Protein AF-A0A1G2GZA2-F1 (afdb_monomer_lite)

Radius of gyration: 12.33 Å; chains: 1; bounding box: 28×24×40 Å

InterPro domains:
  IPR001497 Methylated-DNA-[protein]-cysteine S-methyltransferase, active site [PS00374] (54-60)
  IPR014048 Methylated-DNA-[protein]-cysteine S-methyltransferase, DNA binding [PF01035] (7-83)
  IPR014048 Methylated-DNA-[protein]-cysteine S-methyltransferase, DNA binding [TIGR00589] (6-83)
  IPR014048 Methylated-DNA-[protein]-cysteine S-methyltransferase, DNA binding [cd06445] (7-83)
  IPR036217 Methylated DNA-protein cysteine methyltransferase, DNA binding domain [SSF46767] (5-83)
  IPR036388 Winged helix-like DNA-binding domain superfamily [G3DSA:1.10.10.10] (5-85)

Secondary structure (DSSP, 8-state):
------HHHHHHHHHHTPPTT--EEHHHHHHHTT-TT-HHHHHHHHHT---TTS-GGGEE-TTS-----TT-HHHHHHHHHHHH--

Organism: NCBI:txid1802128

Structure (mmCIF, N/CA/C/O backbone):
data_AF-A0A1G2GZA2-F1
#
_entry.id   AF-A0A1G2GZA2-F1
#
loop_
_atom_site.group_PDB
_atom_site.id
_atom_site.type_symbol
_atom_site.label_atom_id
_atom_site.label_alt_id
_atom_site.label_comp_id
_atom_site.label_asym_id
_atom_site.label_entity_id
_atom_site.label_seq_id
_atom_site.pdbx_PDB_ins_code
_atom_site.Cartn_x
_atom_site.Cartn_y
_atom_site.Cartn_z
_atom_site.occupancy
_atom_site.B_iso_or_equiv
_atom_site.auth_seq_id
_atom_site.auth_comp_id
_atom_site.auth_asym_id
_atom_site.auth_atom_id
_atom_site.pdbx_PDB_model_num
ATOM 1 N N . MET A 1 1 ? -0.338 5.236 -26.959 1.00 43.84 1 MET A N 1
ATOM 2 C CA . MET A 1 1 ? -0.316 4.366 -25.758 1.00 43.84 1 MET A CA 1
ATOM 3 C C . MET A 1 1 ? 0.673 4.973 -24.764 1.00 43.84 1 MET A C 1
ATOM 5 O O . MET A 1 1 ? 1.837 5.101 -25.121 1.00 43.84 1 MET A O 1
ATOM 9 N N . LYS A 1 2 ? 0.239 5.482 -23.599 1.00 50.00 2 LYS A N 1
ATOM 10 C CA . LYS A 1 2 ? 1.160 6.148 -22.652 1.00 50.00 2 LYS A CA 1
ATOM 11 C C . LYS A 1 2 ? 2.152 5.119 -22.103 1.00 50.00 2 LYS A C 1
ATOM 13 O O . LYS A 1 2 ? 1.749 4.171 -21.437 1.00 50.00 2 LYS A O 1
ATOM 18 N N . LYS A 1 3 ? 3.436 5.318 -22.401 1.00 53.94 3 LYS A N 1
ATOM 19 C CA . LYS A 1 3 ? 4.564 4.584 -21.826 1.00 53.94 3 LYS A CA 1
ATOM 20 C C . LYS A 1 3 ? 4.514 4.789 -20.307 1.00 53.94 3 LYS A C 1
ATOM 22 O O . LYS A 1 3 ? 4.684 5.907 -19.828 1.00 53.94 3 LYS A O 1
ATOM 27 N N . LEU A 1 4 ? 4.176 3.753 -19.544 1.00 58.88 4 LEU A N 1
ATOM 28 C CA . LEU A 1 4 ? 4.335 3.787 -18.091 1.00 58.88 4 LEU A CA 1
ATOM 29 C C . LEU A 1 4 ? 5.823 3.621 -17.807 1.00 58.88 4 LEU A C 1
ATOM 31 O O . LEU A 1 4 ? 6.321 2.503 -17.723 1.00 58.88 4 LEU A O 1
ATOM 35 N N . ASP A 1 5 ? 6.535 4.743 -17.751 1.00 72.69 5 ASP A N 1
ATOM 36 C CA . ASP A 1 5 ? 7.996 4.783 -17.868 1.00 72.69 5 ASP A CA 1
ATOM 37 C C . ASP A 1 5 ? 8.760 4.092 -16.723 1.00 72.69 5 ASP A C 1
ATOM 39 O O . ASP A 1 5 ? 9.957 3.867 -16.847 1.00 72.69 5 ASP A O 1
ATOM 43 N N . THR A 1 6 ? 8.118 3.644 -15.637 1.00 92.19 6 THR A N 1
ATOM 44 C CA . THR A 1 6 ? 8.752 2.761 -14.638 1.00 92.19 6 THR A CA 1
ATOM 45 C C . THR A 1 6 ? 7.742 1.893 -13.874 1.00 92.19 6 THR A C 1
ATOM 47 O O . THR A 1 6 ? 6.565 2.235 -13.717 1.00 92.19 6 THR A O 1
ATOM 50 N N . PHE A 1 7 ? 8.225 0.798 -13.268 1.00 94.38 7 PHE A N 1
ATOM 51 C CA . PHE A 1 7 ? 7.439 0.013 -12.302 1.00 94.38 7 PHE A CA 1
ATOM 52 C C . PHE A 1 7 ? 6.939 0.873 -11.126 1.00 94.38 7 PHE A C 1
ATOM 54 O O . PHE A 1 7 ? 5.801 0.723 -10.693 1.00 94.38 7 PHE A O 1
ATOM 61 N N . LYS A 1 8 ? 7.749 1.833 -10.656 1.00 96.19 8 LYS A N 1
ATOM 62 C CA . LYS A 1 8 ? 7.368 2.789 -9.605 1.00 96.19 8 LYS A CA 1
ATOM 63 C C . LYS A 1 8 ? 6.128 3.604 -9.993 1.00 96.19 8 LYS A C 1
ATOM 65 O O . LYS A 1 8 ? 5.197 3.700 -9.200 1.00 96.19 8 LYS A O 1
ATOM 70 N N . GLN A 1 9 ? 6.100 4.163 -11.203 1.00 95.94 9 GLN A N 1
ATOM 71 C CA . GLN A 1 9 ? 4.945 4.924 -11.696 1.00 95.94 9 GLN A CA 1
ATOM 72 C C . GLN A 1 9 ? 3.698 4.044 -11.824 1.00 95.94 9 GLN A C 1
ATOM 74 O O . GLN A 1 9 ? 2.615 4.465 -11.427 1.00 95.94 9 GLN A O 1
ATOM 79 N N . SER A 1 10 ? 3.860 2.807 -12.300 1.00 96.88 10 SER A N 1
ATOM 80 C CA . SER A 1 10 ? 2.759 1.838 -12.387 1.00 96.88 10 SER A CA 1
ATOM 81 C C . SER A 1 10 ? 2.170 1.530 -11.006 1.00 96.88 10 SER A C 1
ATOM 83 O O . SER A 1 10 ? 0.956 1.565 -10.830 1.00 96.88 10 SER A O 1
ATOM 85 N N . VAL A 1 11 ? 3.022 1.327 -9.993 1.00 98.06 11 VAL A N 1
ATOM 86 C CA . VAL A 1 11 ? 2.592 1.156 -8.595 1.00 98.06 11 VAL A CA 1
ATOM 87 C C . VAL A 1 11 ? 1.817 2.378 -8.098 1.00 98.06 11 VAL A C 1
ATOM 89 O O . VAL A 1 11 ? 0.747 2.223 -7.517 1.00 98.06 11 VAL A O 1
ATOM 92 N N . PHE A 1 12 ? 2.317 3.591 -8.338 1.00 97.69 12 PHE A N 1
ATOM 93 C CA . PHE A 1 12 ? 1.643 4.812 -7.893 1.00 97.69 12 PHE A CA 1
ATOM 94 C C . PHE A 1 12 ? 0.278 5.011 -8.547 1.00 97.69 12 PHE A C 1
ATOM 96 O O . PHE A 1 12 ? -0.657 5.395 -7.849 1.00 97.69 12 PHE A O 1
ATOM 103 N N . LEU A 1 13 ? 0.130 4.710 -9.839 1.00 97.44 13 LEU A N 1
ATOM 104 C CA . LEU A 1 13 ? -1.172 4.788 -10.504 1.00 97.44 13 LEU A CA 1
ATOM 105 C C . LEU A 1 13 ? -2.188 3.821 -9.904 1.00 97.44 13 LEU A C 1
ATOM 107 O O . LEU A 1 13 ? -3.315 4.227 -9.630 1.00 97.44 13 LEU A O 1
ATOM 111 N N . VAL A 1 14 ? -1.784 2.574 -9.651 1.00 98.12 14 VAL A N 1
ATOM 112 C CA . VAL A 1 14 ? -2.660 1.587 -9.009 1.00 98.12 14 VAL A CA 1
ATOM 113 C C . VAL A 1 14 ? -3.078 2.064 -7.620 1.00 98.12 14 VAL A C 1
ATOM 115 O O . VAL A 1 14 ? -4.261 2.046 -7.296 1.00 98.12 14 VAL A O 1
ATOM 118 N N . VAL A 1 15 ? -2.124 2.520 -6.803 1.00 98.25 15 VAL A N 1
ATOM 119 C CA . VAL A 1 15 ? -2.402 2.924 -5.417 1.00 98.25 15 VAL A CA 1
ATOM 120 C C . VAL A 1 15 ? -3.251 4.192 -5.349 1.00 98.25 15 VAL A C 1
ATOM 122 O O . VAL A 1 15 ? -4.148 4.271 -4.516 1.00 98.25 15 VAL A O 1
ATOM 125 N N . ARG A 1 16 ? -3.038 5.155 -6.252 1.00 98.12 16 ARG A N 1
ATOM 126 C CA . ARG A 1 16 ? -3.862 6.370 -6.355 1.00 98.12 16 ARG A CA 1
ATOM 127 C C . ARG A 1 16 ? -5.333 6.060 -6.649 1.00 98.12 16 ARG A C 1
ATOM 129 O O . ARG A 1 16 ? -6.199 6.818 -6.231 1.00 98.12 16 ARG A O 1
ATOM 136 N N . GLY A 1 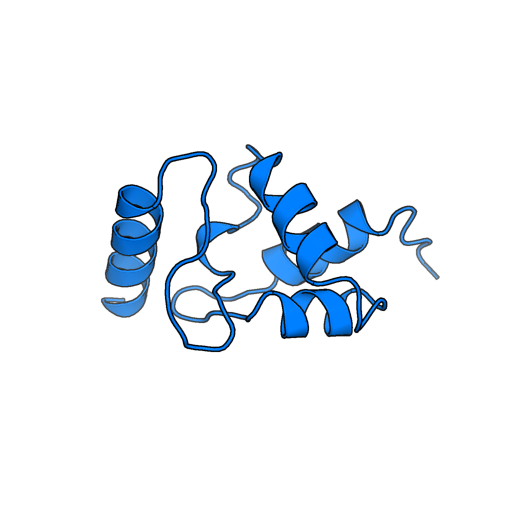17 ? -5.612 4.955 -7.339 1.00 97.75 17 GLY A N 1
ATOM 137 C CA . GLY A 1 17 ? -6.968 4.526 -7.675 1.00 97.75 17 GLY A CA 1
ATOM 138 C C . GLY A 1 17 ? -7.718 3.787 -6.563 1.00 97.75 17 GLY A C 1
ATOM 139 O O . GLY A 1 17 ? -8.879 3.451 -6.768 1.00 97.75 17 GLY A O 1
ATOM 140 N N . ILE A 1 18 ? -7.096 3.500 -5.411 1.00 97.88 18 ILE A N 1
ATOM 141 C CA . ILE A 1 18 ? -7.761 2.773 -4.319 1.00 97.88 18 ILE A CA 1
ATOM 142 C C . ILE A 1 18 ? -8.748 3.719 -3.612 1.00 97.88 18 ILE A C 1
ATOM 144 O O . ILE A 1 18 ? -8.288 4.704 -3.027 1.00 97.88 18 ILE A O 1
ATOM 148 N N . PRO A 1 19 ? -10.070 3.446 -3.613 1.00 97.00 19 PRO A N 1
ATOM 149 C CA . PRO A 1 19 ? -11.058 4.295 -2.944 1.00 97.00 19 PRO A CA 1
ATOM 150 C C . PRO A 1 19 ? -10.868 4.348 -1.422 1.00 97.00 19 PRO A C 1
ATOM 152 O O . PRO A 1 19 ? -10.267 3.450 -0.832 1.00 97.00 19 PRO A O 1
ATOM 155 N N . SER A 1 20 ? -11.417 5.384 -0.781 1.00 97.12 20 SER A N 1
ATOM 156 C CA . SER A 1 20 ? -11.504 5.447 0.686 1.00 97.12 20 SER A CA 1
ATOM 157 C C . SER A 1 20 ? -12.266 4.242 1.238 1.00 97.12 20 SER A C 1
ATOM 159 O O . SER A 1 20 ? -13.226 3.782 0.619 1.00 97.12 20 SER A O 1
ATOM 161 N N . GLY A 1 21 ? -11.809 3.699 2.368 1.00 96.31 21 GLY A N 1
ATOM 162 C CA . GLY A 1 21 ? -12.439 2.542 3.017 1.00 96.31 21 GLY A CA 1
ATOM 163 C C . GLY A 1 21 ? -12.208 1.213 2.286 1.00 96.31 21 GLY A C 1
ATOM 164 O O . GLY A 1 21 ? -12.721 0.174 2.702 1.00 96.31 21 GLY A O 1
ATOM 165 N N . LYS A 1 22 ? -11.423 1.211 1.200 1.00 96.88 22 LYS A N 1
ATOM 166 C CA . LYS A 1 22 ? -10.992 0.007 0.481 1.00 96.88 22 LYS A CA 1
ATOM 167 C C . LYS A 1 22 ? -9.486 -0.170 0.600 1.00 96.88 22 LYS A C 1
ATOM 169 O O . LYS A 1 22 ? -8.728 0.785 0.754 1.00 96.88 22 LYS A O 1
ATOM 174 N N . THR A 1 23 ? -9.047 -1.417 0.497 1.00 97.62 23 THR A N 1
ATOM 175 C CA . THR A 1 23 ? -7.632 -1.775 0.542 1.00 97.62 23 THR A CA 1
ATOM 176 C C . THR A 1 23 ? -7.284 -2.719 -0.597 1.00 97.62 23 THR A C 1
ATOM 178 O O . THR A 1 23 ? -8.148 -3.391 -1.155 1.00 97.62 23 THR A O 1
ATOM 181 N N . LEU A 1 24 ? -5.999 -2.749 -0.944 1.00 98.38 24 LEU A N 1
ATOM 182 C CA . LEU A 1 24 ? -5.406 -3.784 -1.784 1.00 98.38 24 LEU A CA 1
ATOM 183 C C . LEU A 1 24 ? -4.218 -4.394 -1.054 1.00 98.38 24 LEU A C 1
ATOM 185 O O . LEU A 1 24 ? -3.527 -3.730 -0.283 1.00 98.38 24 LEU A O 1
ATOM 189 N N . THR A 1 25 ? -3.915 -5.648 -1.336 1.00 98.56 25 THR A N 1
ATOM 190 C CA . THR A 1 25 ? -2.694 -6.281 -0.847 1.00 98.56 25 THR A CA 1
ATOM 191 C C . THR A 1 25 ? -1.477 -5.870 -1.683 1.00 98.56 25 THR A C 1
ATOM 193 O O . THR A 1 25 ? -1.585 -5.495 -2.852 1.00 98.56 25 THR A O 1
ATOM 196 N N . TYR A 1 26 ? -0.265 -6.002 -1.135 1.00 98.38 26 TYR A N 1
ATOM 197 C CA . TYR A 1 26 ? 0.961 -5.792 -1.926 1.00 98.38 26 TYR A CA 1
ATOM 198 C C . TYR A 1 26 ? 1.031 -6.681 -3.182 1.00 98.38 26 TYR A C 1
ATOM 200 O O . TYR A 1 26 ? 1.552 -6.248 -4.211 1.00 98.38 26 TYR A O 1
ATOM 208 N N . LYS A 1 27 ? 0.502 -7.913 -3.109 1.00 98.19 27 LYS A N 1
ATOM 209 C CA . LYS A 1 27 ? 0.419 -8.850 -4.245 1.00 98.19 27 LYS A CA 1
ATOM 210 C C . LYS A 1 27 ? -0.513 -8.321 -5.329 1.00 98.19 27 LYS A C 1
ATOM 212 O O . LYS A 1 27 ? -0.154 -8.272 -6.499 1.00 98.19 27 LYS A O 1
ATOM 217 N N . GLU A 1 28 ? -1.680 -7.861 -4.914 1.00 98.62 28 GLU A N 1
ATOM 218 C CA . GLU A 1 28 ? -2.689 -7.265 -5.778 1.00 98.62 28 GLU A CA 1
ATOM 219 C C . GLU A 1 28 ? -2.218 -6.001 -6.492 1.00 98.62 28 GLU A C 1
ATOM 221 O O . GLU A 1 28 ? -2.519 -5.814 -7.671 1.00 98.62 28 GLU A O 1
ATOM 226 N N . VAL A 1 29 ? -1.464 -5.144 -5.800 1.00 98.56 29 VAL A N 1
ATOM 227 C CA . VAL A 1 29 ? -0.851 -3.964 -6.416 1.00 98.56 29 VAL A CA 1
ATOM 228 C C . VAL A 1 29 ? 0.207 -4.380 -7.436 1.00 98.56 29 VAL A C 1
ATOM 230 O O . VAL A 1 29 ? 0.233 -3.834 -8.533 1.00 98.56 29 VAL A O 1
ATOM 233 N N . ALA A 1 30 ? 1.050 -5.365 -7.114 1.00 98.38 30 ALA A N 1
ATOM 234 C CA . ALA A 1 30 ? 2.085 -5.858 -8.023 1.00 98.38 30 ALA A CA 1
ATOM 235 C C . ALA A 1 30 ? 1.487 -6.452 -9.310 1.00 98.38 30 ALA A C 1
ATOM 237 O O . ALA A 1 30 ? 1.960 -6.157 -10.408 1.00 98.38 30 ALA A O 1
ATOM 238 N N . TRP A 1 31 ? 0.410 -7.232 -9.173 1.00 98.25 31 TRP A N 1
ATOM 239 C CA . TRP A 1 31 ? -0.341 -7.798 -10.293 1.00 98.25 31 TRP A CA 1
ATOM 240 C C . TRP A 1 31 ? -0.944 -6.703 -11.181 1.00 98.25 31 TRP A C 1
ATOM 242 O O . TRP A 1 31 ? -0.660 -6.669 -12.375 1.00 98.25 31 TRP A O 1
ATOM 252 N N . ARG A 1 32 ? -1.671 -5.739 -10.594 1.00 98.12 32 ARG A N 1
ATOM 253 C CA . ARG A 1 32 ? -2.261 -4.606 -11.335 1.00 98.12 32 ARG A CA 1
ATOM 254 C C . ARG A 1 32 ? -1.206 -3.687 -11.967 1.00 98.12 32 ARG A C 1
ATOM 256 O O . ARG A 1 32 ? -1.465 -3.081 -12.998 1.00 98.12 32 ARG A O 1
ATOM 263 N N . ALA A 1 33 ? -0.013 -3.602 -11.379 1.00 97.25 33 ALA A N 1
ATOM 264 C CA . ALA A 1 33 ? 1.122 -2.841 -11.904 1.00 97.25 33 ALA A CA 1
ATOM 265 C C . ALA A 1 33 ? 1.935 -3.603 -12.976 1.00 97.25 33 ALA A C 1
ATOM 267 O O . ALA A 1 33 ? 3.020 -3.156 -13.352 1.00 97.25 33 ALA A O 1
ATOM 268 N N . GLY A 1 34 ? 1.453 -4.762 -13.443 1.00 96.31 34 GLY A N 1
ATOM 269 C CA . GLY A 1 34 ? 2.062 -5.528 -14.534 1.00 96.31 34 GLY A CA 1
ATOM 270 C C . GLY A 1 34 ? 3.279 -6.368 -14.138 1.00 96.31 34 GLY A C 1
ATOM 271 O O . GLY A 1 34 ? 3.976 -6.879 -15.010 1.00 96.31 34 GLY A O 1
ATOM 272 N N . ARG A 1 35 ? 3.565 -6.529 -12.837 1.00 96.44 35 ARG A N 1
ATOM 273 C CA . ARG A 1 35 ? 4.640 -7.408 -12.337 1.00 96.44 35 ARG A CA 1
ATOM 274 C C . ARG A 1 35 ? 4.144 -8.250 -11.154 1.00 96.44 35 ARG A C 1
ATOM 276 O O . ARG A 1 35 ? 4.489 -7.942 -10.012 1.00 96.44 35 ARG A O 1
ATOM 283 N N . PRO A 1 36 ? 3.375 -9.328 -11.395 1.00 96.69 36 PRO A N 1
ATOM 284 C CA . PRO A 1 36 ? 2.705 -10.117 -10.351 1.00 96.69 36 PRO A CA 1
ATOM 285 C C . PRO A 1 36 ? 3.601 -10.597 -9.202 1.00 96.69 36 PRO A C 1
ATOM 287 O O . PRO A 1 36 ? 3.153 -10.666 -8.061 1.00 96.69 36 PRO A O 1
ATOM 290 N N . PHE A 1 37 ? 4.879 -10.870 -9.476 1.00 97.19 37 PHE A N 1
ATOM 291 C CA . PHE A 1 37 ? 5.831 -11.388 -8.489 1.00 97.19 37 PHE A CA 1
ATOM 292 C C . PHE A 1 37 ? 6.611 -10.305 -7.718 1.00 97.19 37 PHE A C 1
ATOM 294 O O . PHE A 1 37 ? 7.446 -10.607 -6.869 1.00 97.19 37 PHE A O 1
ATOM 301 N N . ALA A 1 38 ? 6.337 -9.023 -7.976 1.00 97.75 38 ALA A N 1
ATOM 302 C CA . ALA A 1 38 ? 7.108 -7.899 -7.446 1.00 97.75 38 ALA A CA 1
ATOM 303 C C . ALA A 1 38 ? 6.536 -7.286 -6.147 1.00 97.75 38 ALA A C 1
ATOM 305 O O . ALA A 1 38 ? 6.814 -6.128 -5.840 1.00 97.75 38 ALA A O 1
ATOM 306 N N . TRP A 1 39 ? 5.760 -8.025 -5.344 1.00 97.56 39 TRP A N 1
ATOM 307 C CA . TRP A 1 39 ? 5.093 -7.489 -4.137 1.00 97.56 39 TRP A CA 1
ATOM 308 C C . TRP A 1 39 ? 6.058 -6.926 -3.082 1.00 97.56 39 TRP A C 1
ATOM 310 O O . TRP A 1 39 ? 5.758 -5.917 -2.444 1.00 97.56 39 TRP A O 1
ATOM 320 N N . ARG A 1 40 ? 7.251 -7.518 -2.919 1.00 97.31 40 ARG A N 1
ATOM 321 C CA . ARG A 1 40 ? 8.299 -6.951 -2.046 1.00 97.31 40 ARG A CA 1
ATOM 322 C C . ARG A 1 40 ? 8.799 -5.606 -2.582 1.00 97.31 40 ARG A C 1
ATOM 324 O O . ARG A 1 40 ? 8.978 -4.664 -1.814 1.00 97.31 40 ARG A O 1
ATOM 331 N N . ALA A 1 41 ? 8.960 -5.490 -3.901 1.00 97.81 41 ALA A N 1
ATOM 332 C CA . ALA A 1 41 ? 9.363 -4.244 -4.545 1.00 97.81 41 ALA A CA 1
ATOM 333 C C . ALA A 1 41 ? 8.278 -3.159 -4.434 1.00 97.81 41 ALA A C 1
ATOM 335 O O . ALA A 1 41 ? 8.622 -1.998 -4.227 1.00 97.81 41 ALA A O 1
ATOM 336 N N . VAL A 1 42 ? 6.987 -3.521 -4.473 1.00 98.19 42 VAL A N 1
ATOM 337 C CA . VAL A 1 42 ? 5.886 -2.595 -4.140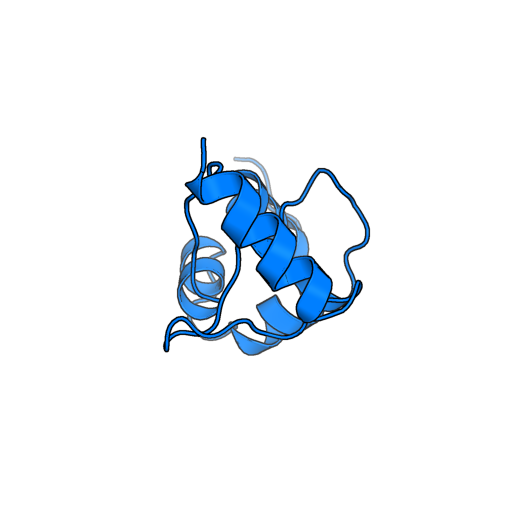 1.00 98.19 42 VAL A CA 1
ATOM 338 C C . VAL A 1 42 ? 6.077 -2.027 -2.734 1.00 98.19 42 VAL A C 1
ATOM 340 O O . VAL A 1 42 ? 6.055 -0.811 -2.563 1.00 98.19 42 VAL A O 1
ATOM 343 N N . GLY A 1 43 ? 6.326 -2.881 -1.735 1.00 97.31 43 GLY A N 1
ATOM 344 C CA . GLY A 1 43 ? 6.603 -2.440 -0.365 1.00 97.31 43 GLY A CA 1
ATOM 345 C C . GLY A 1 43 ? 7.747 -1.425 -0.289 1.00 97.31 43 GLY A C 1
ATOM 346 O O . GLY A 1 43 ? 7.589 -0.369 0.320 1.00 97.31 43 GLY A O 1
ATOM 347 N N . ASN A 1 44 ? 8.855 -1.690 -0.984 1.00 97.12 44 ASN A N 1
ATOM 348 C CA . ASN A 1 44 ? 10.005 -0.783 -1.044 1.00 97.12 44 ASN A CA 1
ATOM 349 C C . ASN A 1 44 ? 9.679 0.560 -1.715 1.00 97.12 44 ASN A C 1
ATOM 351 O O . ASN A 1 44 ? 10.135 1.603 -1.247 1.00 97.12 44 ASN A O 1
ATOM 355 N N . VAL A 1 45 ? 8.895 0.546 -2.797 1.00 97.19 45 VAL A N 1
ATOM 356 C CA . VAL A 1 45 ? 8.433 1.763 -3.482 1.00 97.19 45 VAL A CA 1
ATOM 357 C C . VAL A 1 45 ? 7.569 2.609 -2.546 1.00 97.19 45 VAL A C 1
ATOM 359 O O . VAL A 1 45 ? 7.819 3.805 -2.400 1.00 97.19 45 VAL A O 1
ATOM 362 N N . LEU A 1 46 ? 6.588 1.995 -1.878 1.00 97.25 46 LEU A N 1
ATOM 363 C CA . LEU A 1 46 ? 5.654 2.706 -1.001 1.00 97.25 46 LEU A CA 1
ATOM 364 C C . LEU A 1 46 ? 6.324 3.207 0.284 1.00 97.25 46 LEU A C 1
ATOM 366 O O . LEU A 1 46 ? 5.994 4.294 0.750 1.00 97.25 46 LEU A O 1
ATOM 370 N N . ASN A 1 47 ? 7.302 2.473 0.825 1.00 96.38 47 ASN A N 1
ATOM 371 C CA . ASN A 1 47 ? 8.052 2.901 2.009 1.00 96.38 47 ASN A CA 1
ATOM 372 C C . ASN A 1 47 ? 8.913 4.153 1.757 1.00 96.38 47 ASN A C 1
ATOM 374 O O . ASN A 1 47 ? 9.250 4.871 2.689 1.00 96.38 47 ASN A O 1
ATOM 378 N N . LYS A 1 48 ? 9.258 4.440 0.499 1.00 95.69 48 LYS A N 1
ATOM 379 C CA . LYS A 1 48 ? 10.024 5.635 0.111 1.00 95.69 48 LYS A CA 1
ATOM 380 C C . LYS A 1 48 ? 9.134 6.794 -0.352 1.00 95.69 48 LYS A C 1
ATOM 382 O O . LYS A 1 48 ? 9.656 7.813 -0.793 1.00 95.69 48 LYS A O 1
ATOM 387 N N . ASN A 1 49 ? 7.807 6.647 -0.302 1.00 94.75 49 ASN A N 1
ATOM 388 C CA . ASN A 1 49 ? 6.885 7.631 -0.861 1.00 94.75 49 ASN A CA 1
ATOM 389 C C . ASN A 1 49 ? 6.255 8.547 0.199 1.00 94.75 49 ASN A C 1
ATOM 391 O O . ASN A 1 49 ? 5.420 8.111 0.994 1.00 94.75 49 ASN A O 1
ATOM 395 N N . TYR A 1 50 ? 6.596 9.835 0.154 1.00 94.81 50 TYR A N 1
ATOM 396 C CA . TYR A 1 50 ? 6.040 10.865 1.039 1.00 94.81 50 TYR A CA 1
ATOM 397 C C . TYR A 1 50 ? 4.963 11.737 0.377 1.00 94.81 50 TYR A C 1
ATOM 399 O O . TYR A 1 50 ? 4.378 12.572 1.059 1.00 94.81 50 TYR A O 1
ATOM 407 N N . ASP A 1 51 ? 4.633 11.509 -0.897 1.00 95.56 51 ASP A N 1
ATOM 408 C CA . ASP A 1 51 ? 3.529 12.202 -1.572 1.00 95.56 51 ASP A CA 1
ATOM 409 C C . ASP A 1 51 ? 2.178 11.844 -0.908 1.00 95.56 51 ASP A C 1
ATOM 411 O O . ASP A 1 51 ? 1.814 10.660 -0.903 1.00 95.56 51 ASP A O 1
ATOM 415 N N . PRO A 1 52 ? 1.438 12.815 -0.331 1.00 92.00 52 PRO A N 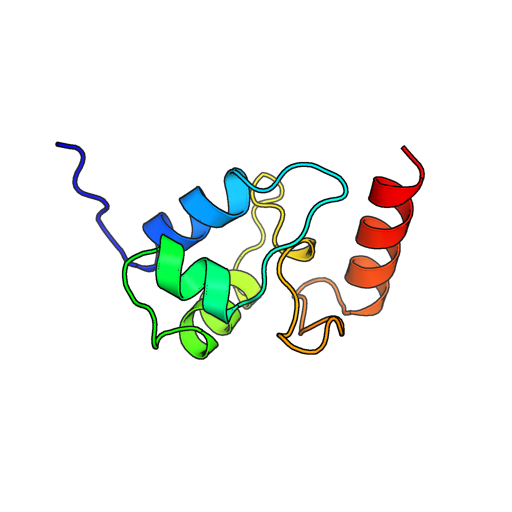1
ATOM 416 C CA . PRO A 1 52 ? 0.144 12.571 0.305 1.00 92.00 52 PRO A CA 1
ATOM 417 C C . PRO A 1 52 ? -0.973 12.224 -0.691 1.00 92.00 52 PRO A C 1
ATOM 419 O O . PRO A 1 52 ? -1.971 11.632 -0.287 1.00 92.00 52 PRO A O 1
ATOM 422 N N . ALA A 1 53 ? -0.815 12.528 -1.985 1.00 95.19 53 ALA A N 1
ATOM 423 C CA . ALA A 1 53 ? -1.797 12.188 -3.017 1.00 95.19 53 ALA A CA 1
ATOM 424 C C . ALA A 1 53 ? -1.799 10.691 -3.381 1.00 95.19 53 ALA A C 1
ATOM 426 O O . ALA A 1 53 ? -2.655 10.229 -4.139 1.00 95.19 53 ALA A O 1
ATOM 427 N N . ILE A 1 54 ? -0.830 9.922 -2.877 1.00 97.69 54 ILE A N 1
ATOM 428 C CA . ILE A 1 54 ? -0.777 8.468 -3.027 1.00 97.69 54 ILE A CA 1
ATOM 429 C C . ILE A 1 54 ? -1.156 7.836 -1.678 1.00 97.69 54 ILE A C 1
ATOM 431 O O . ILE A 1 54 ? -0.354 7.887 -0.741 1.00 97.69 54 ILE A O 1
ATOM 435 N N . PRO A 1 55 ? -2.333 7.194 -1.556 1.00 97.31 55 PRO A N 1
ATOM 436 C CA . PRO A 1 55 ? -2.823 6.645 -0.292 1.00 97.31 55 PRO A CA 1
ATOM 437 C C . PRO A 1 55 ? -2.126 5.316 0.067 1.00 97.31 55 PRO A C 1
ATOM 439 O O . PRO A 1 55 ? -2.729 4.245 0.109 1.00 97.31 55 PRO A O 1
ATOM 442 N N . CYS A 1 56 ? -0.817 5.365 0.335 1.00 97.62 56 CYS A N 1
ATOM 443 C CA . CYS A 1 56 ? 0.026 4.205 0.652 1.00 97.62 56 CYS A CA 1
ATOM 444 C C . CYS A 1 56 ? -0.454 3.407 1.883 1.00 97.62 56 CYS A C 1
ATOM 446 O O . CYS A 1 56 ? -0.130 2.223 2.027 1.00 97.62 56 CYS A O 1
ATOM 448 N N . HIS A 1 57 ? -1.202 4.038 2.795 1.00 97.38 57 HIS A N 1
ATOM 449 C CA . HIS A 1 57 ? -1.797 3.377 3.958 1.00 97.38 57 HIS A CA 1
ATOM 450 C C . HIS A 1 57 ? -2.885 2.365 3.573 1.00 97.38 57 HIS A C 1
ATOM 452 O O . HIS A 1 57 ? -3.097 1.424 4.332 1.00 97.38 57 HIS A O 1
ATOM 458 N N . ARG A 1 58 ? -3.480 2.470 2.377 1.00 98.00 58 ARG A N 1
ATOM 459 C CA . ARG A 1 58 ? -4.488 1.527 1.856 1.00 98.00 58 ARG A CA 1
ATOM 460 C C . ARG A 1 58 ? -3.908 0.223 1.296 1.00 98.00 58 ARG A C 1
ATOM 462 O O . ARG A 1 58 ? -4.660 -0.654 0.878 1.00 98.00 58 ARG A O 1
ATOM 469 N N . VAL A 1 59 ? -2.581 0.058 1.295 1.00 98.31 59 VAL A N 1
ATOM 470 C CA . VAL A 1 59 ? -1.925 -1.182 0.844 1.00 98.31 59 VAL A CA 1
ATOM 471 C C . VAL A 1 59 ? -1.527 -2.056 2.032 1.00 98.31 59 VAL A C 1
ATOM 473 O O . VAL A 1 59 ? -0.706 -1.643 2.852 1.00 98.31 59 VAL A O 1
ATOM 476 N N . VAL A 1 60 ? -2.069 -3.268 2.139 1.00 97.94 60 VAL A N 1
ATOM 477 C CA . VAL A 1 60 ? -1.927 -4.150 3.317 1.00 97.94 60 VAL A CA 1
ATOM 478 C C . VAL A 1 60 ? -1.265 -5.494 2.989 1.00 97.94 60 VAL A C 1
ATOM 480 O O . VAL A 1 60 ? -0.973 -5.808 1.831 1.00 97.94 60 VAL A O 1
ATOM 483 N N . ARG A 1 61 ? -0.948 -6.290 4.018 1.00 97.62 61 ARG A N 1
ATOM 484 C CA . ARG A 1 61 ? -0.471 -7.668 3.826 1.00 97.62 61 ARG A CA 1
ATOM 485 C C . ARG A 1 61 ? -1.621 -8.573 3.375 1.00 97.62 61 ARG A C 1
ATOM 487 O O . ARG A 1 61 ? -2.787 -8.248 3.557 1.00 97.62 61 ARG A O 1
ATOM 494 N N . SER A 1 62 ? -1.285 -9.717 2.778 1.00 96.69 62 SER A N 1
ATOM 495 C CA . SER A 1 62 ? -2.282 -10.686 2.295 1.00 96.69 62 SER A CA 1
ATOM 496 C C . SER A 1 62 ? -3.108 -11.343 3.403 1.00 96.69 62 SER A C 1
ATOM 498 O O . SER A 1 62 ? -4.162 -11.883 3.107 1.00 96.69 62 SER A O 1
ATOM 500 N N . ASP A 1 63 ? -2.645 -11.289 4.650 1.00 95.25 63 ASP A N 1
ATOM 501 C CA . ASP A 1 63 ? -3.367 -11.746 5.845 1.00 95.25 63 ASP A CA 1
ATOM 502 C C . ASP A 1 63 ? -4.283 -10.656 6.444 1.00 95.25 63 ASP A C 1
ATOM 504 O O . ASP A 1 63 ? -4.835 -10.833 7.525 1.00 95.25 63 ASP A O 1
ATOM 508 N N . GLY A 1 64 ? -4.409 -9.499 5.782 1.00 90.31 64 GLY A N 1
ATOM 509 C CA . GLY A 1 64 ? -5.192 -8.354 6.254 1.00 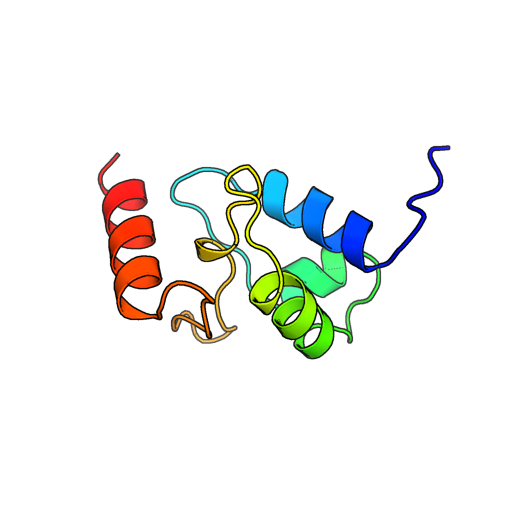90.31 64 GLY A CA 1
ATOM 510 C C . GLY A 1 64 ? -4.487 -7.486 7.301 1.00 90.31 64 GLY A C 1
ATOM 511 O O . GLY A 1 64 ? -4.969 -6.398 7.619 1.00 90.31 64 GLY A O 1
ATOM 512 N N . SER A 1 65 ? -3.320 -7.890 7.809 1.00 94.00 65 SER A N 1
ATOM 513 C CA . SER A 1 65 ? -2.567 -7.092 8.776 1.00 94.00 65 SER A CA 1
ATOM 514 C C . SER A 1 65 ? -1.892 -5.876 8.124 1.00 94.00 65 SER A C 1
ATOM 516 O O . SER A 1 65 ? -1.541 -5.851 6.935 1.00 94.00 65 SER A O 1
ATOM 518 N N . VAL A 1 66 ? -1.657 -4.825 8.917 1.00 93.88 66 VAL A N 1
ATOM 519 C CA . VAL A 1 66 ? -0.970 -3.628 8.418 1.00 93.88 66 VAL A CA 1
ATOM 520 C C . VAL A 1 66 ? 0.519 -3.892 8.200 1.00 93.88 66 VAL A C 1
ATOM 522 O O . VAL A 1 66 ? 1.248 -4.276 9.113 1.00 93.88 66 VAL A O 1
ATOM 525 N N . GLY A 1 67 ? 0.984 -3.646 6.975 1.00 90.00 67 GLY A N 1
ATOM 526 C CA . GLY A 1 67 ? 2.405 -3.613 6.627 1.00 90.00 67 GLY A CA 1
ATOM 527 C C . GLY A 1 67 ? 3.154 -2.417 7.221 1.00 90.00 67 GLY A C 1
ATOM 528 O O . GLY A 1 67 ? 2.580 -1.579 7.918 1.00 90.00 67 GLY A O 1
ATOM 529 N N . GLY A 1 68 ? 4.438 -2.305 6.875 1.00 89.62 68 GLY A N 1
ATOM 530 C CA . GLY A 1 68 ? 5.225 -1.106 7.163 1.00 89.62 68 GLY A CA 1
ATOM 531 C C . GLY A 1 68 ? 4.601 0.154 6.551 1.00 89.62 68 GLY A C 1
ATOM 532 O O . GLY A 1 68 ? 3.915 0.099 5.521 1.00 89.62 68 GLY A O 1
ATOM 533 N N . TYR A 1 69 ?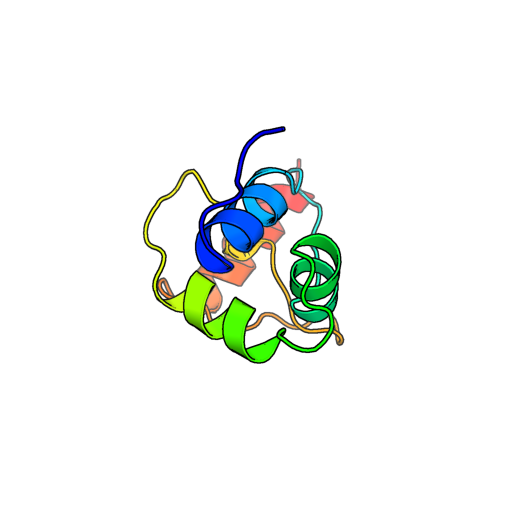 4.831 1.286 7.210 1.00 94.62 69 TYR A N 1
ATOM 534 C CA . TYR A 1 69 ? 4.440 2.607 6.736 1.00 94.62 69 TYR A CA 1
ATOM 535 C C . TYR A 1 69 ? 5.504 3.612 7.151 1.00 94.62 69 TYR A C 1
ATOM 537 O O . TYR A 1 69 ? 5.921 3.618 8.307 1.00 94.62 69 TYR A O 1
ATOM 545 N N . ASN A 1 70 ? 5.916 4.473 6.227 1.00 92.06 70 ASN A N 1
ATOM 546 C CA . ASN A 1 70 ? 6.989 5.442 6.455 1.00 92.06 70 ASN A CA 1
ATOM 547 C C . ASN A 1 70 ? 6.642 6.542 7.467 1.00 92.06 70 ASN A C 1
ATOM 549 O O . ASN A 1 70 ? 7.529 7.254 7.921 1.00 92.06 70 ASN A O 1
ATOM 553 N N . ARG A 1 71 ? 5.362 6.658 7.834 1.00 93.38 71 ARG A N 1
ATOM 554 C CA . ARG A 1 71 ? 4.868 7.522 8.916 1.00 93.38 71 ARG A CA 1
ATOM 555 C C . ARG A 1 71 ? 4.495 6.731 10.180 1.00 93.38 71 ARG A C 1
ATOM 557 O O . ARG A 1 71 ? 3.839 7.261 11.063 1.00 93.38 71 ARG A O 1
ATOM 564 N N . GLY A 1 72 ? 4.875 5.455 10.260 1.00 94.62 72 GLY A N 1
ATOM 565 C CA . GLY A 1 72 ? 4.600 4.574 11.397 1.00 94.62 72 GLY A CA 1
ATOM 566 C C . GLY A 1 72 ? 3.326 3.735 11.246 1.00 94.62 72 GLY A C 1
ATOM 567 O O . GLY A 1 72 ? 2.301 4.172 10.723 1.00 94.62 72 GLY A O 1
ATOM 568 N N . SER A 1 73 ? 3.371 2.490 11.724 1.00 93.44 73 SER A N 1
ATOM 569 C CA . SER A 1 73 ? 2.259 1.532 11.609 1.00 93.44 73 SER A CA 1
ATOM 570 C C . SER A 1 73 ? 1.011 1.948 12.400 1.00 93.44 73 SER A C 1
ATOM 572 O O . SER A 1 73 ? -0.103 1.671 11.956 1.00 93.44 73 SER A O 1
ATOM 574 N N . ALA A 1 74 ? 1.171 2.649 13.527 1.00 94.81 74 ALA A N 1
ATOM 575 C CA . ALA A 1 74 ? 0.057 3.187 14.312 1.00 94.81 74 ALA A CA 1
ATOM 576 C C . ALA A 1 74 ? -0.757 4.221 13.516 1.00 94.81 74 ALA A C 1
ATOM 578 O O . ALA A 1 74 ? -1.984 4.140 13.470 1.00 94.81 74 ALA A O 1
ATOM 579 N N . VAL A 1 75 ? -0.074 5.124 12.803 1.00 95.50 75 VAL A N 1
ATOM 580 C CA . VAL A 1 75 ? -0.711 6.123 11.929 1.00 95.50 75 VAL A CA 1
ATOM 581 C C . VAL A 1 75 ? -1.488 5.438 10.807 1.00 95.50 75 VAL A C 1
ATOM 583 O O . VAL A 1 75 ? -2.632 5.791 10.543 1.00 95.50 75 VAL A O 1
ATOM 586 N N . LYS A 1 76 ? -0.909 4.401 10.189 1.00 95.94 76 LYS A N 1
ATOM 587 C CA . LYS A 1 76 ? -1.590 3.611 9.150 1.00 95.94 76 LYS A CA 1
ATOM 588 C C . LYS A 1 76 ? -2.890 2.979 9.651 1.00 95.94 76 LYS A C 1
ATOM 590 O O . LYS A 1 76 ? -3.895 3.055 8.952 1.00 95.94 76 LYS A O 1
ATOM 595 N N . LYS A 1 77 ? -2.883 2.385 10.851 1.00 95.19 77 LYS A N 1
ATOM 596 C CA . LYS A 1 77 ? -4.094 1.816 11.469 1.00 95.19 77 LYS A CA 1
ATOM 597 C C . LYS A 1 77 ? -5.154 2.886 11.720 1.00 95.19 77 LYS A C 1
ATOM 599 O O . LYS A 1 77 ? -6.315 2.653 11.408 1.00 95.19 77 LYS A O 1
ATOM 604 N N . LYS A 1 78 ? -4.749 4.043 12.253 1.00 95.69 78 LYS A N 1
ATOM 605 C CA . LYS A 1 78 ? -5.657 5.162 12.531 1.00 95.69 78 LYS A CA 1
ATOM 606 C C . LYS A 1 78 ? -6.355 5.648 11.256 1.00 95.69 78 LYS A C 1
ATOM 608 O O . LYS A 1 78 ? -7.577 5.672 11.233 1.00 95.69 78 LYS A O 1
ATOM 613 N N . LEU A 1 79 ? -5.595 5.925 10.193 1.00 96.12 79 LEU A N 1
ATOM 614 C CA . LEU A 1 79 ? -6.147 6.377 8.909 1.00 96.12 79 LEU A CA 1
ATOM 615 C C . LEU A 1 79 ? -7.135 5.363 8.319 1.00 96.12 79 LEU A C 1
ATOM 617 O O . LEU A 1 79 ? -8.224 5.733 7.903 1.00 96.12 79 LEU A O 1
ATOM 621 N N . LEU A 1 80 ? -6.786 4.072 8.323 1.00 95.81 80 LEU A N 1
ATOM 622 C CA . LEU A 1 80 ? -7.695 3.023 7.850 1.00 95.81 80 LEU A CA 1
ATOM 623 C C . LEU A 1 80 ? -8.988 2.962 8.676 1.00 95.81 80 LEU A C 1
ATOM 625 O O . LEU A 1 80 ? -10.062 2.788 8.114 1.00 95.81 80 LEU A O 1
ATOM 629 N N . ALA A 1 81 ? -8.893 3.112 9.998 1.00 94.69 81 ALA A N 1
ATOM 630 C CA . ALA A 1 81 ? -10.059 3.095 10.874 1.00 94.69 81 ALA A CA 1
ATOM 631 C C . ALA A 1 81 ? -10.959 4.328 10.689 1.00 94.69 81 ALA A C 1
ATOM 633 O O . ALA A 1 81 ? -12.170 4.214 10.833 1.00 94.69 81 ALA A O 1
ATOM 634 N N . GLU A 1 82 ? -10.389 5.495 10.387 1.00 95.38 82 GLU A N 1
ATOM 635 C CA . GLU A 1 82 ? -11.144 6.719 10.093 1.00 95.38 82 GLU A CA 1
ATOM 636 C C . GLU A 1 82 ? -11.902 6.605 8.765 1.00 95.38 82 GLU A C 1
ATOM 638 O O . GLU A 1 82 ? -13.060 6.998 8.691 1.00 95.38 82 GLU A O 1
ATOM 643 N N . GLU A 1 83 ? -11.296 5.994 7.746 1.00 94.12 83 GLU A N 1
ATOM 644 C CA . GLU A 1 83 ? -11.915 5.833 6.425 1.00 94.12 83 GLU A CA 1
ATOM 645 C C . GLU A 1 83 ? -13.087 4.845 6.383 1.00 94.12 83 GLU A C 1
ATOM 647 O O . GLU A 1 83 ? -13.927 4.955 5.497 1.00 94.12 83 GLU A O 1
ATOM 652 N N . VAL A 1 84 ? -13.129 3.869 7.296 1.00 85.06 84 VAL A N 1
ATOM 653 C CA . VAL A 1 84 ? -14.214 2.870 7.392 1.00 85.06 84 VAL A CA 1
ATOM 654 C C . VAL A 1 84 ? -15.412 3.397 8.192 1.00 85.06 84 VAL A C 1
ATOM 656 O 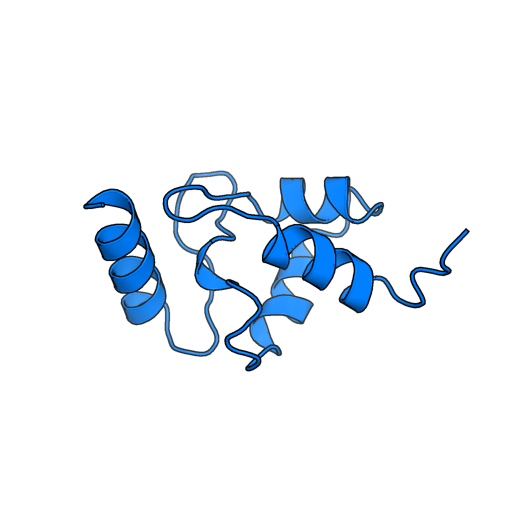O . VAL A 1 84 ? -16.498 2.835 8.119 1.00 85.06 84 VAL A O 1
ATOM 659 N N . LYS A 1 85 ? -15.222 4.467 8.971 1.00 71.06 85 LYS A N 1
ATOM 660 C CA . LYS A 1 85 ? -16.297 5.119 9.735 1.00 71.06 85 LYS A CA 1
ATOM 661 C C . LYS A 1 85 ? -17.129 6.100 8.897 1.00 71.06 85 LYS A C 1
ATOM 663 O O . LYS A 1 85 ? -18.096 6.639 9.428 1.00 71.06 85 LYS A O 1
ATOM 668 N N . LEU A 1 86 ? -16.719 6.354 7.653 1.00 53.09 86 LEU A N 1
ATOM 669 C CA . LEU A 1 86 ? -17.430 7.158 6.656 1.00 53.09 86 LEU A CA 1
ATOM 670 C C . LEU A 1 86 ? -18.383 6.275 5.848 1.00 53.09 86 LEU A C 1
ATOM 672 O O . LEU A 1 86 ? -19.484 6.771 5.533 1.00 53.09 86 LEU A O 1
#

Foldseek 3Di:
DDCCVDLLSLLQVLQLPADQLAAEELQRSCVSSVHNVCSVVSVVSQLPDPPPSRPSLRYDHPVRHRDDHVVGSVVSVVRSVVRNVD

Sequence (86 aa):
MKKLDTFKQSVFLVVRGIPSGKTLTYKEVAWRAGRPFAWRAVGNVLNKNYDPAIPCHRVVRSDGSVGGYNRGSAVKKKLLAEEVKL

pLDDT: mean 92.98, std 11.13, range [43.84, 98.62]